Protein AF-A0A530AD63-F1 (afdb_monomer_lite)

Structure (mmCIF, N/CA/C/O backbone):
data_AF-A0A530AD63-F1
#
_entry.id   AF-A0A530AD63-F1
#
loop_
_atom_site.group_PDB
_atom_site.id
_atom_site.type_symbol
_atom_site.label_atom_id
_atom_site.label_alt_id
_atom_site.label_comp_id
_atom_site.label_asym_id
_atom_site.label_entity_id
_atom_site.label_seq_id
_atom_site.pdbx_PDB_ins_code
_atom_site.Cartn_x
_atom_site.Cartn_y
_atom_site.Cartn_z
_atom_site.occupancy
_atom_site.B_iso_or_equiv
_atom_site.auth_seq_id
_atom_site.auth_comp_id
_atom_site.auth_asym_id
_atom_site.auth_atom_id
_atom_site.pdbx_PDB_model_num
ATOM 1 N N . MET A 1 1 ? -6.307 -13.562 18.929 1.00 93.31 1 MET A N 1
ATOM 2 C CA . MET A 1 1 ? -5.341 -13.114 17.903 1.00 93.31 1 MET A CA 1
ATOM 3 C C . MET A 1 1 ? -5.462 -11.614 17.742 1.00 93.31 1 MET A C 1
ATOM 5 O O . MET A 1 1 ? -6.575 -11.106 17.748 1.00 93.31 1 MET A O 1
ATOM 9 N N . PHE A 1 2 ? -4.331 -10.930 17.606 1.00 95.38 2 PHE A N 1
ATOM 10 C CA . PHE A 1 2 ? -4.268 -9.544 17.155 1.00 95.38 2 PHE A CA 1
ATOM 11 C C . PHE A 1 2 ? -3.897 -9.542 15.671 1.00 95.38 2 PHE A C 1
ATOM 13 O O . PHE A 1 2 ? -2.988 -10.274 15.279 1.00 95.38 2 PHE A O 1
ATOM 20 N N . GLY A 1 3 ? -4.610 -8.775 14.852 1.00 93.31 3 GLY A N 1
ATOM 21 C CA . GLY A 1 3 ? -4.399 -8.730 13.409 1.00 93.31 3 GLY A CA 1
ATOM 22 C C . GLY A 1 3 ? -4.538 -7.324 12.844 1.00 93.31 3 GLY A C 1
ATOM 23 O O . GLY A 1 3 ? -5.188 -6.458 13.431 1.00 93.31 3 GLY A O 1
ATOM 24 N N . MET A 1 4 ? -3.928 -7.122 11.679 1.00 93.81 4 MET A N 1
ATOM 25 C CA . MET A 1 4 ? -3.936 -5.855 10.950 1.00 93.81 4 MET A CA 1
ATOM 26 C C . MET A 1 4 ? -4.492 -6.099 9.543 1.00 93.81 4 MET A C 1
ATOM 28 O O . MET A 1 4 ? -3.712 -6.217 8.600 1.00 93.81 4 MET A O 1
ATOM 32 N N . PRO A 1 5 ? -5.818 -6.282 9.382 1.00 90.38 5 PRO A N 1
ATOM 33 C CA . PRO A 1 5 ? -6.386 -6.481 8.058 1.00 90.38 5 PRO A CA 1
ATOM 34 C C . PRO A 1 5 ? -6.234 -5.191 7.248 1.00 90.38 5 PRO A C 1
ATOM 36 O O . PRO A 1 5 ? -6.655 -4.114 7.687 1.00 90.38 5 PRO A O 1
ATOM 39 N N . THR A 1 6 ? -5.607 -5.320 6.082 1.00 87.75 6 THR A N 1
ATOM 40 C CA . THR A 1 6 ? -5.311 -4.221 5.166 1.00 87.75 6 THR A CA 1
ATOM 41 C C . THR A 1 6 ? -6.065 -4.389 3.854 1.00 87.75 6 THR A C 1
ATOM 43 O O . THR A 1 6 ? -6.159 -5.480 3.294 1.00 87.75 6 THR A O 1
ATOM 46 N N . TYR A 1 7 ? -6.601 -3.281 3.357 1.00 86.38 7 TYR A N 1
ATOM 47 C CA . TYR A 1 7 ? -7.310 -3.197 2.088 1.00 86.38 7 TYR A CA 1
ATOM 48 C C . TYR A 1 7 ? -6.615 -2.118 1.268 1.00 86.38 7 TYR A C 1
ATOM 50 O O . TYR A 1 7 ? -6.747 -0.941 1.581 1.00 86.38 7 TYR A O 1
ATOM 58 N N . LEU A 1 8 ? -5.811 -2.488 0.272 1.00 85.69 8 LEU A N 1
ATOM 59 C CA . LEU A 1 8 ? -5.185 -1.531 -0.643 1.00 85.69 8 LEU A CA 1
ATOM 60 C C . LEU A 1 8 ? -5.311 -2.015 -2.073 1.00 85.69 8 LEU A C 1
ATOM 62 O O . LEU A 1 8 ? -4.766 -3.053 -2.435 1.00 85.69 8 LEU A O 1
ATOM 66 N N . ALA A 1 9 ? -6.039 -1.253 -2.878 1.00 89.00 9 ALA A N 1
ATOM 67 C CA . ALA A 1 9 ? -6.063 -1.434 -4.311 1.00 89.00 9 ALA A CA 1
ATOM 68 C C . ALA A 1 9 ? -4.715 -1.004 -4.904 1.00 89.00 9 ALA A C 1
ATOM 70 O O . ALA A 1 9 ? -4.161 0.037 -4.544 1.00 89.00 9 ALA A O 1
ATOM 71 N N . PHE A 1 10 ? -4.216 -1.798 -5.847 1.00 90.12 10 PHE A N 1
ATOM 72 C CA . PHE A 1 10 ? -3.003 -1.511 -6.600 1.00 90.12 10 PHE A CA 1
ATOM 73 C C . PHE A 1 10 ? -3.328 -1.362 -8.083 1.00 90.12 10 PHE A C 1
ATOM 75 O O . PHE A 1 10 ? -4.179 -2.060 -8.632 1.00 90.12 10 PHE A O 1
ATOM 82 N N . THR A 1 11 ? -2.602 -0.470 -8.744 1.00 91.38 11 THR A N 1
ATOM 83 C CA . THR A 1 11 ? -2.498 -0.438 -10.199 1.00 91.38 11 THR A CA 1
ATOM 84 C C . THR A 1 11 ? -1.330 -1.312 -10.627 1.00 91.38 11 THR A C 1
ATOM 86 O O . THR A 1 11 ? -0.286 -1.329 -9.979 1.00 91.38 11 THR A O 1
ATOM 89 N N . SER A 1 12 ? -1.512 -2.055 -11.715 1.00 92.75 12 SER A N 1
ATOM 90 C CA . SER A 1 12 ? -0.465 -2.867 -12.332 1.00 92.75 12 SER A CA 1
ATOM 91 C C . SER A 1 12 ? -0.351 -2.469 -13.792 1.00 92.75 12 SER A C 1
ATOM 93 O O . SER A 1 12 ? -1.265 -2.712 -14.580 1.00 92.75 12 SER A O 1
ATOM 95 N N . LYS A 1 13 ? 0.761 -1.834 -14.157 1.00 93.75 13 LYS A N 1
ATOM 96 C CA . LYS A 1 13 ? 1.044 -1.440 -15.535 1.00 93.75 13 LYS A CA 1
ATOM 97 C C . LYS A 1 13 ? 2.051 -2.403 -16.143 1.00 93.75 13 LYS A C 1
ATOM 99 O O . LYS A 1 13 ? 3.162 -2.541 -15.633 1.00 93.75 13 LYS A O 1
ATOM 104 N N . LEU A 1 14 ? 1.670 -3.040 -17.245 1.00 94.62 14 LEU A N 1
ATOM 105 C CA . LEU A 1 14 ? 2.576 -3.894 -18.006 1.00 94.62 14 LEU A CA 1
ATOM 106 C C . LEU A 1 14 ? 3.584 -3.034 -18.772 1.00 94.62 14 LEU A C 1
ATOM 108 O O . LEU A 1 14 ? 3.206 -2.058 -19.421 1.00 94.62 14 LEU A O 1
ATOM 112 N N . ILE A 1 15 ? 4.854 -3.417 -18.699 1.00 94.25 15 ILE A N 1
ATOM 113 C CA . ILE A 1 15 ? 5.959 -2.804 -19.435 1.00 94.25 15 ILE A CA 1
ATOM 114 C C . ILE A 1 15 ? 6.515 -3.849 -20.405 1.00 94.25 15 ILE A C 1
ATOM 116 O O . ILE A 1 15 ? 6.912 -4.922 -19.945 1.00 94.25 15 ILE A O 1
ATOM 120 N N . PRO A 1 16 ? 6.553 -3.586 -21.721 1.00 96.31 16 PRO A N 1
ATOM 121 C CA . PRO A 1 16 ? 7.143 -4.508 -22.688 1.00 96.31 16 PRO A CA 1
ATOM 122 C C . PRO A 1 16 ? 8.591 -4.855 -22.335 1.00 96.31 16 PRO A C 1
ATOM 124 O O . PRO A 1 16 ? 9.345 -3.990 -21.899 1.00 96.31 16 PRO A O 1
ATOM 127 N N . ARG A 1 17 ? 9.015 -6.107 -22.565 1.00 94.00 17 ARG A N 1
ATOM 128 C CA . ARG A 1 17 ? 10.379 -6.574 -22.241 1.00 94.00 17 ARG A CA 1
ATOM 129 C C . ARG A 1 17 ? 11.488 -5.693 -22.827 1.00 94.00 17 ARG A C 1
ATOM 131 O O . ARG A 1 17 ? 12.513 -5.524 -22.177 1.00 94.00 17 ARG A O 1
ATOM 138 N N . ALA A 1 18 ? 11.284 -5.147 -24.024 1.00 94.44 18 ALA A N 1
ATOM 139 C CA . ALA A 1 18 ? 12.254 -4.274 -24.686 1.00 94.44 18 ALA A CA 1
ATOM 140 C C . ALA A 1 18 ? 12.549 -2.983 -23.898 1.00 94.44 18 ALA A C 1
ATOM 142 O O . ALA A 1 18 ? 13.654 -2.459 -23.993 1.00 94.44 18 ALA A O 1
ATOM 143 N N . ASP A 1 19 ? 11.596 -2.526 -23.083 1.00 94.06 19 ASP A N 1
ATOM 144 C CA . ASP A 1 19 ? 11.681 -1.278 -22.317 1.00 94.06 19 ASP A CA 1
ATOM 145 C C . ASP A 1 19 ? 12.104 -1.516 -20.855 1.00 94.06 19 ASP A C 1
ATOM 147 O O . ASP A 1 19 ? 12.149 -0.588 -20.045 1.00 94.06 19 ASP A O 1
ATOM 151 N N . VAL A 1 20 ? 12.384 -2.770 -20.478 1.00 91.25 20 VAL A N 1
ATOM 152 C CA . VAL A 1 20 ? 12.766 -3.128 -19.110 1.00 91.25 20 VAL A CA 1
ATOM 153 C C . VAL A 1 20 ? 14.245 -2.797 -18.898 1.00 91.25 20 VAL A C 1
ATOM 155 O O . VAL A 1 20 ? 15.097 -3.379 -19.573 1.00 91.25 20 VAL A O 1
ATOM 158 N N . PRO A 1 21 ? 14.592 -1.920 -17.936 1.00 87.56 21 PRO A N 1
ATOM 159 C CA . PRO A 1 21 ? 15.983 -1.592 -17.659 1.00 87.56 21 PRO A CA 1
ATOM 160 C C . PRO A 1 21 ? 16.780 -2.827 -17.198 1.00 87.56 21 PRO A C 1
ATOM 162 O O . PRO A 1 21 ? 16.191 -3.803 -16.700 1.00 87.56 21 PRO A O 1
ATOM 165 N N . PRO A 1 22 ? 18.121 -2.801 -17.332 1.00 87.00 22 PRO A N 1
ATOM 166 C CA . PRO A 1 22 ? 18.995 -3.836 -16.791 1.00 87.00 22 PRO A CA 1
ATOM 167 C C . PRO A 1 22 ? 18.737 -4.087 -15.296 1.00 87.00 22 PRO A C 1
ATOM 169 O O . PRO A 1 22 ? 18.223 -3.203 -14.604 1.00 87.00 22 PRO A O 1
ATOM 172 N N . PRO A 1 23 ? 19.077 -5.281 -14.778 1.00 83.38 23 PRO A N 1
ATOM 173 C CA . PRO A 1 23 ? 18.956 -5.553 -13.353 1.00 83.38 23 PRO A CA 1
ATOM 174 C C . PRO A 1 23 ? 19.797 -4.546 -12.557 1.00 83.38 23 PRO A C 1
ATOM 176 O O . PRO A 1 23 ? 21.001 -4.439 -12.779 1.00 83.38 23 PRO A O 1
ATOM 179 N N . GLY A 1 24 ? 19.153 -3.809 -11.654 1.00 76.50 24 GLY A N 1
ATOM 180 C CA . GLY A 1 24 ? 19.817 -3.028 -10.610 1.00 76.50 24 GLY A CA 1
ATOM 181 C C . GLY A 1 24 ? 19.638 -3.689 -9.243 1.00 76.50 24 GLY A C 1
ATOM 182 O O . GLY A 1 24 ? 19.036 -4.757 -9.140 1.00 76.50 24 GLY A O 1
ATOM 183 N N . ASP A 1 25 ? 20.089 -3.021 -8.182 1.00 72.12 25 ASP A N 1
ATOM 184 C CA . ASP A 1 25 ? 19.948 -3.510 -6.797 1.00 72.12 25 ASP A CA 1
ATOM 185 C C . ASP A 1 25 ? 18.517 -3.386 -6.234 1.00 72.12 25 ASP A C 1
ATOM 187 O O . ASP A 1 25 ? 18.243 -3.755 -5.088 1.00 72.12 25 ASP A O 1
ATOM 191 N N . THR A 1 26 ? 17.572 -2.874 -7.025 1.00 65.44 26 THR A N 1
ATOM 192 C CA . THR A 1 26 ? 16.168 -2.746 -6.635 1.00 65.44 26 THR A CA 1
ATOM 193 C C . THR A 1 26 ? 15.491 -4.110 -6.580 1.00 65.44 26 THR A C 1
ATOM 195 O O . THR A 1 26 ? 15.210 -4.751 -7.594 1.00 65.44 26 THR A O 1
ATOM 198 N N . LYS A 1 27 ? 15.191 -4.553 -5.358 1.00 66.25 27 LYS A N 1
ATOM 199 C CA . LYS A 1 27 ? 14.358 -5.732 -5.122 1.00 66.25 27 LYS A CA 1
ATOM 200 C C . LYS A 1 27 ? 12.899 -5.426 -5.458 1.00 66.25 27 LYS A C 1
ATOM 202 O O . LYS A 1 27 ? 12.434 -4.304 -5.261 1.00 66.25 27 LYS A O 1
ATOM 207 N N . GLY A 1 28 ? 12.192 -6.445 -5.949 1.00 64.00 28 GLY A N 1
ATOM 208 C CA . GLY A 1 28 ? 10.749 -6.380 -6.159 1.00 64.00 28 GLY A CA 1
ATOM 209 C C . GLY A 1 28 ? 10.043 -5.970 -4.868 1.00 64.00 28 GLY A C 1
ATOM 210 O O . GLY A 1 28 ? 10.354 -6.475 -3.789 1.00 64.00 28 GLY A O 1
ATOM 211 N N . SER A 1 29 ? 9.131 -5.020 -4.994 1.00 71.62 29 SER A N 1
ATOM 212 C CA . SER A 1 29 ? 8.344 -4.445 -3.912 1.00 71.62 29 SER A CA 1
ATOM 213 C C . SER A 1 29 ? 6.894 -4.357 -4.380 1.00 71.62 29 SER A C 1
ATOM 215 O O . SER A 1 29 ? 6.594 -4.425 -5.578 1.00 71.62 29 SER A O 1
ATOM 217 N N . GLU A 1 30 ? 5.988 -4.168 -3.426 1.00 74.81 30 GLU A N 1
ATOM 218 C CA . GLU A 1 30 ? 4.595 -3.801 -3.691 1.00 74.81 30 GLU A CA 1
ATOM 219 C C . GLU A 1 30 ? 4.486 -2.433 -4.400 1.00 74.81 30 GLU A C 1
ATOM 221 O O . GLU A 1 30 ? 3.424 -2.043 -4.885 1.00 74.81 30 GLU A O 1
ATOM 226 N N . GLN A 1 31 ? 5.607 -1.712 -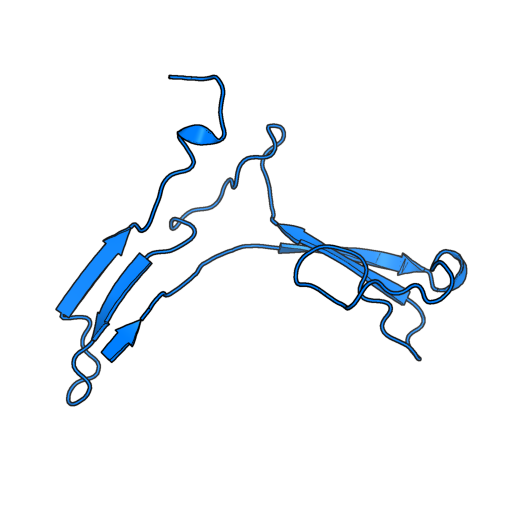4.494 1.00 79.94 31 GLN A N 1
ATOM 227 C CA . GLN A 1 31 ? 5.774 -0.465 -5.220 1.00 79.94 31 GLN A CA 1
ATOM 228 C C . GLN A 1 31 ? 7.009 -0.543 -6.124 1.00 79.94 31 GLN A C 1
ATOM 230 O O . GLN A 1 31 ? 8.117 -0.809 -5.660 1.00 79.94 31 GLN A O 1
ATOM 235 N N . GLY A 1 32 ? 6.832 -0.263 -7.413 1.00 85.75 32 GLY A N 1
ATOM 236 C CA . GLY A 1 32 ? 7.911 -0.213 -8.395 1.00 85.75 32 GLY A CA 1
ATOM 237 C C . GLY A 1 32 ? 7.895 -1.362 -9.402 1.00 85.75 32 GLY A C 1
ATOM 238 O O . GLY A 1 32 ? 6.880 -2.026 -9.617 1.00 85.75 32 GLY A O 1
ATOM 239 N N . LEU A 1 33 ? 9.025 -1.535 -10.089 1.00 88.81 33 LEU A N 1
ATOM 240 C CA . LEU A 1 33 ? 9.168 -2.452 -11.216 1.00 88.81 33 LEU A CA 1
ATOM 241 C C . LEU A 1 33 ? 9.466 -3.884 -10.749 1.00 88.81 33 LEU A C 1
ATOM 243 O O . LEU A 1 33 ? 10.562 -4.190 -10.286 1.00 88.81 33 LEU A O 1
ATOM 247 N N . ASN A 1 34 ? 8.522 -4.786 -10.984 1.00 90.69 34 ASN A N 1
ATOM 248 C CA . ASN A 1 34 ? 8.701 -6.228 -10.907 1.00 90.69 34 ASN A CA 1
ATOM 249 C C . ASN A 1 34 ? 9.085 -6.761 -12.292 1.00 90.69 34 ASN A C 1
ATOM 251 O O . ASN A 1 34 ? 8.267 -6.796 -13.212 1.00 90.69 34 ASN A O 1
ATOM 255 N N . ARG A 1 35 ? 10.357 -7.144 -12.461 1.00 89.19 35 ARG A N 1
ATOM 256 C CA . ARG A 1 35 ? 10.944 -7.464 -13.779 1.00 89.19 35 ARG A CA 1
ATOM 257 C C . ARG A 1 35 ? 10.399 -8.747 -14.418 1.00 89.19 35 ARG A C 1
ATOM 259 O O . ARG A 1 35 ? 10.526 -8.902 -15.629 1.00 89.19 35 ARG A O 1
ATOM 266 N N . ASN A 1 36 ? 9.800 -9.641 -13.621 1.00 88.44 36 ASN A N 1
ATOM 267 C CA . ASN A 1 36 ? 9.200 -10.908 -14.059 1.00 88.44 36 ASN A CA 1
ATOM 268 C C . ASN A 1 36 ? 10.077 -11.650 -15.081 1.00 88.44 36 ASN A C 1
ATOM 270 O O . ASN A 1 36 ? 9.684 -11.842 -16.231 1.00 88.44 36 ASN A O 1
ATOM 274 N N . GLU A 1 37 ? 11.311 -11.990 -14.698 1.00 89.31 37 GLU A N 1
ATOM 275 C CA . GLU A 1 37 ? 12.270 -12.625 -15.611 1.00 89.31 37 GLU A CA 1
ATOM 276 C C . GLU A 1 37 ? 11.699 -13.863 -16.312 1.00 89.31 37 GLU A C 1
ATOM 278 O O . GLU A 1 37 ? 11.011 -14.677 -15.704 1.00 89.31 37 GLU A O 1
ATOM 283 N N . GLY A 1 38 ? 11.968 -13.976 -17.615 1.00 89.62 38 GLY A N 1
ATOM 284 C CA . GLY A 1 38 ? 11.398 -15.010 -18.485 1.00 89.62 38 GLY A CA 1
ATOM 285 C C . GLY A 1 38 ? 10.046 -14.655 -19.121 1.00 89.62 38 GLY A C 1
ATOM 286 O O . GLY A 1 38 ? 9.688 -15.257 -20.129 1.00 89.62 38 GLY A O 1
ATOM 287 N N . ALA A 1 39 ? 9.316 -13.654 -18.615 1.00 93.50 39 ALA A N 1
ATOM 288 C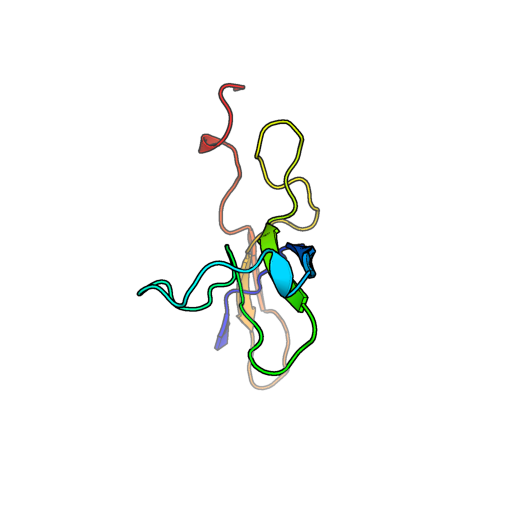 CA . ALA A 1 39 ? 8.074 -13.180 -19.234 1.00 93.50 39 ALA A CA 1
ATOM 289 C C . ALA A 1 39 ? 8.328 -12.110 -20.323 1.00 93.50 39 ALA A C 1
ATOM 291 O O . ALA A 1 39 ? 9.300 -11.347 -20.229 1.00 93.50 39 ALA A O 1
ATOM 292 N N . PRO A 1 40 ? 7.433 -11.958 -21.323 1.00 95.56 40 PRO A N 1
ATOM 293 C CA . PRO A 1 40 ? 7.554 -10.927 -22.363 1.00 95.56 40 PRO A CA 1
ATOM 294 C C . PRO A 1 40 ? 7.264 -9.497 -21.866 1.00 95.56 40 PRO A C 1
ATOM 296 O O . PRO A 1 40 ? 7.273 -8.549 -22.652 1.00 95.56 40 PRO A O 1
ATOM 299 N N . TYR A 1 41 ? 7.029 -9.321 -20.567 1.00 93.88 41 TYR A N 1
ATOM 300 C CA . TYR A 1 41 ? 6.768 -8.038 -19.930 1.00 93.88 41 TYR A CA 1
ATOM 301 C C . TYR A 1 41 ? 7.261 -8.029 -18.480 1.00 93.88 41 TYR A C 1
ATOM 303 O O . TYR A 1 41 ? 7.402 -9.075 -17.847 1.00 93.88 41 TYR A O 1
ATOM 311 N N . ALA A 1 42 ? 7.458 -6.827 -17.955 1.00 93.56 42 ALA A N 1
ATOM 312 C CA . ALA A 1 42 ? 7.544 -6.535 -16.532 1.00 93.56 42 ALA A CA 1
ATOM 313 C C . ALA A 1 42 ? 6.244 -5.872 -16.048 1.00 93.56 42 ALA A C 1
ATOM 315 O O . ALA A 1 42 ? 5.384 -5.499 -16.848 1.00 93.56 42 ALA A O 1
ATOM 316 N N . VAL A 1 43 ? 6.098 -5.711 -14.735 1.00 93.25 43 VAL A N 1
ATOM 317 C CA . VAL A 1 43 ? 4.949 -5.040 -14.119 1.00 93.25 43 VAL A CA 1
ATOM 318 C C . VAL A 1 43 ? 5.446 -3.926 -13.218 1.00 93.25 43 VAL A C 1
ATOM 320 O O . VAL A 1 43 ? 6.163 -4.186 -12.259 1.00 93.25 43 VAL A O 1
ATOM 323 N N . VAL A 1 44 ? 5.045 -2.689 -13.491 1.00 91.62 44 VAL A N 1
ATOM 324 C CA . VAL A 1 44 ? 5.173 -1.602 -12.516 1.00 91.62 44 VAL A CA 1
ATOM 325 C C . VAL A 1 44 ? 3.906 -1.587 -11.680 1.00 91.62 44 VAL A C 1
ATOM 327 O O . VAL A 1 44 ? 2.818 -1.364 -12.214 1.00 91.62 44 VAL A O 1
ATOM 330 N N . MET A 1 45 ? 4.053 -1.850 -10.385 1.00 91.38 45 MET A N 1
ATOM 331 C CA . MET A 1 45 ? 2.950 -1.857 -9.433 1.00 91.38 45 MET A CA 1
ATOM 332 C C . MET A 1 45 ? 3.027 -0.637 -8.517 1.00 91.38 45 MET A C 1
ATOM 334 O O . MET A 1 45 ? 4.113 -0.163 -8.183 1.00 91.38 45 MET A O 1
ATOM 338 N N . GLY A 1 46 ? 1.878 -0.111 -8.117 1.00 89.88 46 GLY A N 1
ATOM 339 C CA . GLY A 1 46 ? 1.799 0.973 -7.144 1.00 89.88 46 GLY A CA 1
ATOM 340 C C . GLY A 1 46 ? 0.385 1.129 -6.597 1.00 89.88 46 GLY A C 1
ATOM 341 O O . GLY A 1 46 ? -0.555 0.601 -7.196 1.00 89.88 46 GLY A O 1
ATOM 342 N N . PRO A 1 47 ? 0.208 1.823 -5.464 1.00 89.38 47 PRO A N 1
ATOM 343 C CA . PRO A 1 47 ? -1.110 2.021 -4.877 1.00 89.38 47 PRO A CA 1
ATOM 344 C C . PRO A 1 47 ? -2.048 2.749 -5.847 1.00 89.38 47 PRO A C 1
ATOM 346 O O . PRO A 1 47 ? -1.624 3.593 -6.638 1.00 89.38 47 PRO A O 1
ATOM 349 N N . PHE A 1 48 ? -3.338 2.430 -5.783 1.00 89.00 48 PHE A N 1
ATOM 350 C CA . PHE A 1 48 ? -4.376 3.179 -6.480 1.00 89.00 48 PHE A CA 1
ATOM 351 C C . PHE A 1 48 ? -4.668 4.470 -5.712 1.00 89.00 48 PHE A C 1
ATOM 353 O O . PHE A 1 48 ? -5.196 4.453 -4.597 1.00 89.00 48 PHE A O 1
ATOM 360 N N . LEU A 1 49 ? -4.273 5.594 -6.304 1.00 88.38 49 LEU A N 1
ATOM 361 C CA . LEU A 1 49 ? -4.327 6.914 -5.688 1.00 88.38 49 LEU A CA 1
ATOM 362 C C . LEU A 1 49 ? -5.240 7.844 -6.491 1.00 88.38 49 LEU A C 1
ATOM 364 O O . LEU A 1 49 ? -5.397 7.705 -7.705 1.00 88.38 49 LEU A O 1
ATOM 368 N N . SER A 1 50 ? -5.818 8.825 -5.804 1.00 87.50 50 SER A N 1
ATOM 369 C CA . SER A 1 50 ? -6.501 9.960 -6.431 1.00 87.50 50 SER A CA 1
ATOM 370 C C . SER A 1 50 ? -5.524 10.825 -7.240 1.00 87.50 50 SER A C 1
ATOM 372 O O . SER A 1 50 ? -4.309 10.714 -7.060 1.00 87.50 50 SER A O 1
ATOM 374 N N . PRO A 1 51 ? -6.023 11.774 -8.057 1.00 88.12 51 PRO A N 1
ATOM 375 C CA . PRO A 1 51 ? -5.173 12.775 -8.706 1.00 88.12 51 PRO A CA 1
ATOM 376 C C . PRO A 1 51 ? -4.299 13.593 -7.739 1.00 88.12 51 PRO A C 1
ATOM 378 O O . PRO A 1 51 ? -3.281 14.134 -8.155 1.00 88.12 51 PRO A O 1
ATOM 381 N N . LEU A 1 52 ? -4.672 13.668 -6.455 1.00 86.56 52 LEU A N 1
ATOM 382 C CA . LEU A 1 52 ? -3.903 14.339 -5.401 1.00 86.56 52 LEU A CA 1
ATOM 383 C C . LEU A 1 52 ? -2.854 13.428 -4.735 1.00 86.56 52 LEU A C 1
ATOM 385 O O . LEU A 1 52 ? -2.205 13.845 -3.783 1.00 86.56 52 LEU A O 1
ATOM 389 N N . GLY A 1 53 ? -2.693 12.180 -5.190 1.00 86.56 53 GLY A N 1
ATOM 390 C CA . GLY A 1 53 ? -1.725 11.232 -4.625 1.00 86.56 53 GLY A CA 1
ATOM 391 C C . GLY A 1 53 ? -2.168 10.578 -3.310 1.00 86.56 53 GLY A C 1
ATOM 392 O O . GLY A 1 53 ? -1.363 9.949 -2.631 1.00 86.56 53 GLY A O 1
ATOM 393 N N . ILE A 1 54 ? -3.447 10.698 -2.950 1.00 86.25 54 ILE A N 1
ATOM 394 C CA . ILE A 1 54 ? -4.008 10.173 -1.697 1.00 86.25 54 ILE A CA 1
ATOM 395 C C . ILE A 1 54 ? -4.828 8.909 -1.984 1.00 86.25 54 ILE A C 1
ATOM 397 O O . ILE A 1 54 ? -5.586 8.925 -2.964 1.00 86.25 54 ILE A O 1
ATOM 401 N N . PRO A 1 55 ? -4.744 7.846 -1.155 1.00 83.44 55 PRO A N 1
ATOM 402 C CA . PRO A 1 55 ? -5.585 6.660 -1.304 1.00 83.44 55 PRO A CA 1
ATOM 403 C C . PRO A 1 55 ? -7.076 7.017 -1.355 1.00 83.44 55 PRO A C 1
ATOM 405 O O . PRO A 1 55 ? -7.612 7.619 -0.428 1.00 83.44 55 PRO A O 1
ATOM 408 N N . CYS A 1 56 ? -7.754 6.641 -2.440 1.00 75.69 56 CYS A N 1
ATOM 409 C CA . CYS A 1 56 ? -9.150 7.003 -2.718 1.00 75.69 56 CYS A CA 1
ATOM 410 C C . CYS A 1 56 ? -10.098 5.798 -2.688 1.00 75.69 56 CYS A C 1
ATOM 412 O O . CYS A 1 56 ? -10.944 5.625 -3.562 1.00 75.69 56 CYS A O 1
ATOM 414 N N . GLN A 1 57 ? -9.945 4.950 -1.676 1.00 77.69 57 GLN A N 1
ATOM 415 C CA . GLN A 1 57 ? -10.670 3.688 -1.546 1.00 77.69 57 GLN A CA 1
ATOM 416 C C . GLN A 1 57 ? -11.428 3.608 -0.216 1.00 77.69 57 GLN A C 1
ATOM 418 O O . GLN A 1 57 ? -10.963 4.093 0.817 1.00 77.69 57 GLN A O 1
ATOM 423 N N . ALA A 1 58 ? -12.592 2.966 -0.258 1.00 78.31 58 ALA A N 1
ATOM 424 C CA . ALA A 1 58 ? -13.319 2.495 0.912 1.00 78.31 58 ALA A CA 1
ATOM 425 C C . ALA A 1 58 ? -13.354 0.958 0.860 1.00 78.31 58 ALA A C 1
ATOM 427 O O . ALA A 1 58 ? -13.591 0.421 -0.227 1.00 78.31 58 ALA A O 1
ATOM 428 N N . PRO A 1 59 ? -13.154 0.234 1.979 1.00 81.75 59 PRO A N 1
ATOM 429 C CA . PRO A 1 59 ? -12.914 0.688 3.362 1.00 81.75 59 P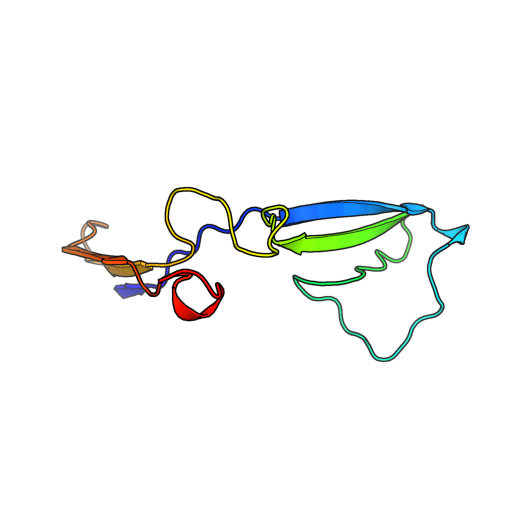RO A CA 1
ATOM 430 C C . PRO A 1 59 ? -11.528 1.346 3.576 1.00 81.75 59 PRO A C 1
ATOM 432 O O . PRO A 1 59 ? -10.714 1.353 2.654 1.00 81.75 59 PRO A O 1
ATOM 435 N N . PRO A 1 60 ? -11.238 1.936 4.758 1.00 82.19 60 PRO A N 1
ATOM 436 C CA . PRO A 1 60 ? -9.911 2.464 5.077 1.00 82.19 60 PRO A CA 1
ATOM 437 C C . PRO A 1 60 ? -8.801 1.429 4.875 1.00 82.19 60 PRO A C 1
ATOM 439 O O . PRO A 1 60 ? -9.016 0.226 5.015 1.00 82.19 60 PRO A O 1
ATOM 442 N N . TRP A 1 61 ? -7.593 1.931 4.604 1.00 84.94 61 TRP A N 1
ATOM 443 C CA . TRP A 1 61 ? -6.439 1.108 4.238 1.00 84.94 61 TRP A CA 1
ATOM 444 C C . TRP A 1 61 ? -6.099 0.031 5.274 1.00 84.94 61 TRP A C 1
ATOM 446 O O . TRP A 1 61 ? -5.705 -1.073 4.909 1.00 84.94 61 TRP A O 1
ATOM 456 N N . GLY A 1 62 ? -6.284 0.311 6.561 1.00 89.06 62 GLY A N 1
ATOM 457 C CA . GLY A 1 62 ? -5.971 -0.646 7.608 1.00 89.06 62 GLY A CA 1
ATOM 458 C C . GLY A 1 62 ? -6.894 -0.542 8.804 1.00 89.06 62 GLY A C 1
ATOM 459 O O . GLY A 1 62 ? -7.430 0.521 9.132 1.00 89.06 62 GLY A O 1
ATOM 460 N N . TYR A 1 63 ? -7.024 -1.668 9.492 1.00 92.81 63 TYR A N 1
ATOM 461 C CA . TYR A 1 63 ? -7.615 -1.741 10.817 1.00 92.81 63 TYR A CA 1
ATOM 462 C C . TYR A 1 63 ? -6.652 -2.401 11.794 1.00 92.81 63 TYR A C 1
ATOM 464 O O . TYR A 1 63 ? -5.725 -3.108 11.411 1.00 92.81 63 TYR A O 1
ATOM 472 N N . VAL A 1 64 ? -6.935 -2.209 13.073 1.00 95.12 64 VAL A N 1
ATOM 473 C CA . VAL A 1 64 ? -6.475 -3.069 14.156 1.00 95.12 64 VAL A CA 1
ATOM 474 C C . VAL A 1 64 ? -7.667 -3.904 14.603 1.00 95.12 64 VAL A C 1
ATOM 476 O O . VAL A 1 64 ? -8.718 -3.349 14.929 1.00 95.12 64 VAL A O 1
ATOM 479 N N . ALA A 1 65 ? -7.518 -5.229 14.598 1.00 96.44 65 ALA A N 1
ATOM 480 C CA . ALA A 1 65 ? -8.582 -6.162 14.947 1.00 96.44 65 ALA A CA 1
ATOM 481 C C . ALA A 1 65 ? -8.147 -7.166 16.025 1.00 96.44 65 ALA A C 1
ATOM 483 O O . ALA A 1 65 ? -7.032 -7.692 16.005 1.00 96.44 65 ALA A O 1
ATOM 484 N N . GLY A 1 66 ? -9.060 -7.448 16.953 1.00 97.38 66 GLY A N 1
ATOM 485 C CA . GLY A 1 66 ? -8.954 -8.518 17.939 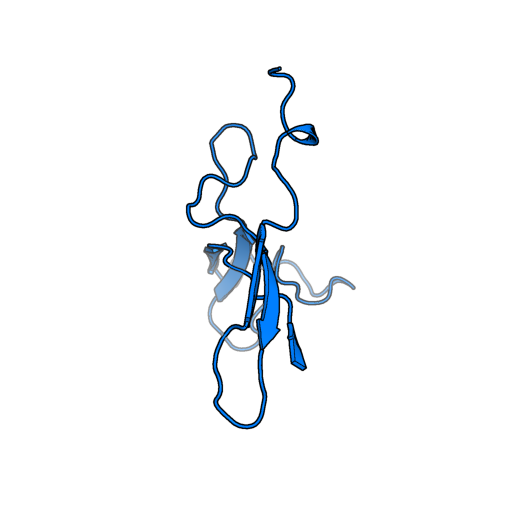1.00 97.38 66 GLY A CA 1
ATOM 486 C C . GLY A 1 66 ? -9.935 -9.637 17.604 1.00 97.38 66 GLY A C 1
ATOM 487 O O . GLY A 1 66 ? -11.135 -9.389 17.497 1.00 97.38 66 GLY A O 1
ATOM 488 N N . VAL A 1 67 ? -9.430 -10.861 17.447 1.00 97.25 67 VAL A N 1
ATOM 489 C CA . VAL A 1 67 ? -10.222 -12.041 17.064 1.00 97.25 67 VAL A CA 1
ATOM 490 C C . VAL A 1 67 ? -10.133 -13.116 18.143 1.00 97.25 67 VAL A C 1
ATOM 492 O O . VAL A 1 67 ? -9.030 -13.470 18.580 1.00 97.25 67 VAL A O 1
ATOM 495 N N . ASP A 1 68 ? -11.279 -13.654 18.556 1.00 97.50 68 ASP A N 1
ATOM 496 C CA . ASP A 1 68 ? -11.343 -14.866 19.373 1.00 97.50 68 ASP A CA 1
ATOM 497 C C . ASP A 1 68 ? -10.972 -16.079 18.512 1.00 97.50 68 ASP A C 1
ATOM 499 O O . ASP A 1 68 ? -11.633 -16.393 17.527 1.00 97.50 68 ASP A O 1
ATOM 503 N N . LEU A 1 69 ? -9.905 -16.780 18.893 1.00 96.44 69 LEU A N 1
ATOM 504 C CA . LEU A 1 69 ? -9.391 -17.920 18.136 1.00 96.44 69 LEU A CA 1
ATOM 505 C C . LEU A 1 69 ? -10.238 -19.189 18.271 1.00 96.44 69 LEU A C 1
ATOM 507 O O . LEU A 1 69 ? -10.097 -20.081 17.442 1.00 96.44 69 LEU A O 1
ATOM 511 N N . LYS A 1 70 ? -11.096 -19.297 19.292 1.00 97.81 70 LYS A N 1
ATOM 512 C CA . LYS A 1 70 ? -11.973 -20.467 19.452 1.00 97.81 70 LYS A CA 1
ATOM 513 C C . LYS A 1 70 ? -13.176 -20.401 18.520 1.00 97.81 70 LYS A C 1
ATOM 515 O O . LYS A 1 70 ? -13.614 -21.429 18.020 1.00 97.81 70 LYS A O 1
ATOM 520 N N . THR A 1 71 ? -13.718 -19.200 18.326 1.00 97.44 71 THR A N 1
ATOM 521 C CA . THR A 1 71 ? -14.960 -18.976 17.573 1.00 97.44 71 THR A CA 1
ATOM 522 C C . THR A 1 71 ? -14.729 -18.352 16.199 1.00 97.44 71 THR A C 1
ATOM 524 O O . THR A 1 71 ? -15.590 -18.461 15.334 1.00 97.44 71 THR A O 1
ATOM 527 N N . GLY A 1 72 ? -13.587 -17.693 15.987 1.00 95.19 72 GLY A N 1
ATOM 528 C CA . GLY A 1 72 ? -13.309 -16.892 14.793 1.00 95.19 72 GLY A CA 1
ATOM 529 C C . GLY A 1 72 ? -13.974 -15.511 14.804 1.00 95.19 72 GLY A C 1
ATOM 530 O O . GLY A 1 72 ? -13.821 -14.755 13.847 1.00 95.19 72 GLY A O 1
ATOM 531 N N . ASN A 1 73 ? -14.693 -15.153 15.872 1.00 97.50 73 ASN A N 1
ATOM 532 C CA . ASN A 1 73 ? -15.421 -13.891 15.945 1.00 97.50 73 ASN A CA 1
ATOM 533 C C . ASN A 1 73 ? -14.478 -12.698 16.154 1.00 97.50 73 ASN A C 1
ATOM 535 O O . ASN A 1 73 ? -13.574 -12.729 16.996 1.00 97.50 73 ASN A O 1
ATOM 539 N N . ILE A 1 74 ? -14.734 -11.611 15.422 1.00 96.62 74 ILE A N 1
ATOM 540 C CA . ILE A 1 74 ? -14.061 -10.323 15.614 1.00 96.62 74 ILE A CA 1
ATOM 541 C C . ILE A 1 74 ? -14.671 -9.655 16.851 1.00 96.62 74 ILE A C 1
ATOM 543 O O . ILE A 1 74 ? -15.793 -9.161 16.809 1.00 96.62 74 ILE A O 1
ATOM 547 N N . ALA A 1 75 ? -13.931 -9.648 17.958 1.00 96.38 75 ALA A N 1
ATOM 548 C CA . ALA A 1 75 ? -14.356 -9.037 19.218 1.00 96.38 75 ALA A CA 1
ATOM 549 C C . ALA A 1 75 ? -14.097 -7.521 19.253 1.00 96.38 75 ALA A C 1
ATOM 551 O O . ALA A 1 75 ? -14.726 -6.798 20.021 1.00 96.38 75 ALA A O 1
ATOM 552 N N . TYR A 1 76 ? -13.158 -7.039 18.436 1.00 96.06 76 TYR A N 1
ATOM 553 C CA . TYR A 1 76 ? -12.805 -5.627 18.332 1.00 96.06 76 TYR A CA 1
ATOM 554 C C . TYR A 1 76 ? -12.283 -5.307 16.934 1.00 96.06 76 TYR A C 1
ATOM 556 O O . TYR A 1 76 ? -11.499 -6.078 16.378 1.00 96.06 76 TYR A O 1
ATOM 564 N N . GLN A 1 77 ? -12.664 -4.153 16.388 1.00 94.75 77 GLN A N 1
ATOM 565 C CA . GLN A 1 77 ? -12.090 -3.622 15.158 1.00 94.75 77 GLN A CA 1
ATOM 566 C C . GLN A 1 77 ? -12.092 -2.094 15.184 1.00 94.75 77 GLN A C 1
ATOM 568 O O . GLN A 1 77 ? -13.115 -1.468 15.452 1.00 94.75 77 GLN A O 1
ATOM 573 N N . HIS A 1 78 ? -10.946 -1.494 14.878 1.00 93.06 78 H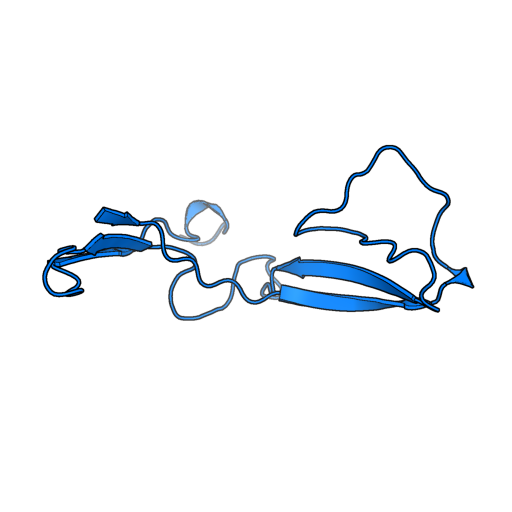IS A N 1
ATOM 574 C CA . HIS A 1 78 ? -10.783 -0.047 14.836 1.00 93.06 78 HIS A CA 1
ATOM 575 C C . HIS A 1 78 ? -9.972 0.374 13.619 1.00 93.06 78 HIS A C 1
ATOM 577 O O . HIS A 1 78 ? -8.994 -0.285 13.269 1.00 93.06 78 HIS A O 1
ATOM 583 N N . ARG A 1 79 ? -10.380 1.467 12.964 1.00 91.06 79 ARG A N 1
ATOM 584 C CA . ARG A 1 79 ? -9.649 2.027 11.823 1.00 91.06 79 ARG A CA 1
ATOM 585 C C . ARG A 1 79 ? -8.257 2.458 12.279 1.00 91.06 79 ARG A C 1
ATOM 587 O O . ARG A 1 79 ? -8.140 3.277 13.181 1.00 91.06 79 ARG A O 1
ATOM 594 N N . ASN A 1 80 ? -7.216 1.950 11.630 1.00 88.75 80 ASN A N 1
ATOM 595 C CA . ASN A 1 80 ? -5.839 2.271 11.976 1.00 88.75 80 ASN A CA 1
ATOM 596 C C . ASN A 1 80 ? -5.278 3.322 11.011 1.00 88.75 80 ASN A C 1
ATOM 598 O O . ASN A 1 80 ? -4.772 2.980 9.945 1.00 88.75 80 ASN A O 1
ATOM 602 N N . GLY A 1 81 ? -5.394 4.596 11.392 1.00 81.56 81 GLY A N 1
ATOM 603 C CA . GLY A 1 81 ? -4.880 5.737 10.628 1.00 81.56 81 GLY A CA 1
ATOM 604 C C . GLY A 1 81 ? -5.916 6.453 9.751 1.00 81.56 81 GLY A C 1
ATOM 605 O O . GLY A 1 81 ? -7.052 6.004 9.566 1.00 81.56 81 GLY A O 1
ATOM 606 N N . THR A 1 82 ? -5.516 7.613 9.233 1.00 79.75 82 THR A N 1
ATOM 607 C CA . THR A 1 82 ? -6.273 8.448 8.290 1.00 79.75 82 THR A CA 1
ATOM 608 C C . THR A 1 82 ? -5.314 9.018 7.245 1.00 79.75 82 THR A C 1
ATOM 610 O O . THR A 1 82 ? -4.100 8.967 7.414 1.00 79.75 82 THR A O 1
ATOM 613 N N . VAL A 1 83 ? -5.858 9.577 6.166 1.00 80.56 83 VAL A N 1
ATOM 614 C CA . VAL A 1 83 ? -5.072 10.315 5.162 1.00 80.56 83 VAL A CA 1
ATOM 615 C C . VAL A 1 83 ? -4.911 11.798 5.516 1.00 80.56 83 VAL A C 1
ATOM 617 O O . VAL A 1 83 ? -4.498 12.574 4.665 1.00 80.56 83 VAL A O 1
ATOM 620 N N . TYR A 1 84 ? -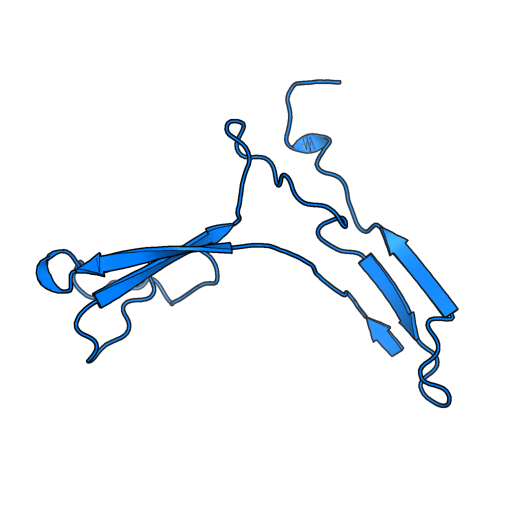5.264 12.203 6.742 1.00 80.94 84 TYR A N 1
ATOM 621 C CA . TYR A 1 84 ? -5.324 13.609 7.159 1.00 80.94 84 TYR A CA 1
ATOM 622 C C . TYR A 1 84 ? -3.984 14.327 6.937 1.00 80.94 84 TYR A C 1
ATOM 624 O O . TYR A 1 84 ? -3.939 15.351 6.267 1.00 80.94 84 TYR A O 1
ATOM 632 N N . ASP A 1 85 ? -2.879 13.706 7.358 1.00 82.38 85 ASP A N 1
ATOM 633 C CA . ASP A 1 85 ? -1.529 14.272 7.217 1.00 82.38 85 ASP A CA 1
ATOM 634 C C . ASP A 1 85 ? -0.959 14.174 5.786 1.00 82.38 85 ASP A C 1
ATOM 636 O O . ASP A 1 85 ? 0.161 14.609 5.525 1.00 82.38 85 ASP A O 1
ATOM 640 N N . MET A 1 86 ? -1.703 13.582 4.844 1.00 78.25 86 MET A N 1
ATOM 641 C CA . MET A 1 86 ? -1.297 13.445 3.439 1.00 78.25 86 MET A CA 1
ATOM 642 C C . MET A 1 86 ? -1.871 14.550 2.545 1.00 78.25 86 MET A C 1
ATOM 644 O O . MET A 1 86 ? -1.631 14.538 1.337 1.00 78.25 86 MET A O 1
ATOM 648 N N . THR A 1 87 ? -2.656 15.480 3.096 1.00 72.25 87 THR A N 1
ATOM 649 C CA . THR A 1 87 ? -3.323 16.532 2.322 1.00 72.25 87 THR A CA 1
ATOM 650 C C . THR A 1 87 ? -3.084 17.903 2.960 1.00 72.25 87 THR A C 1
ATOM 652 O O . THR A 1 87 ? -3.057 18.002 4.182 1.00 72.25 87 THR A O 1
ATOM 655 N N . PRO A 1 88 ? -2.942 18.980 2.167 1.00 71.62 88 PRO A N 1
ATOM 656 C CA . PRO A 1 88 ? -2.862 20.342 2.696 1.00 71.62 88 PRO A CA 1
ATOM 657 C C . PRO A 1 88 ? -4.235 20.906 3.108 1.00 71.62 88 PRO A C 1
ATOM 659 O O . PRO A 1 88 ? -4.315 22.059 3.530 1.00 71.62 88 PRO A O 1
ATOM 662 N N . LEU A 1 89 ? -5.316 20.142 2.915 1.00 69.88 89 LEU A N 1
ATOM 663 C CA . LEU A 1 89 ? -6.672 20.535 3.279 1.00 69.88 89 LEU A CA 1
ATOM 664 C C . LEU A 1 89 ? -6.930 20.191 4.758 1.00 69.88 89 LEU A C 1
ATOM 666 O O . LEU A 1 89 ? -6.444 19.154 5.214 1.00 69.88 89 LEU A O 1
ATOM 670 N N . PRO A 1 90 ? -7.651 21.059 5.492 1.00 62.56 90 PRO A N 1
ATOM 671 C CA . PRO A 1 90 ? -7.967 20.858 6.905 1.00 62.56 90 PRO A CA 1
ATOM 672 C C . PRO A 1 90 ? -8.942 19.702 7.154 1.00 62.56 90 PRO A C 1
ATOM 674 O O . PRO A 1 90 ? -9.619 19.243 6.203 1.00 62.56 90 PRO A O 1
#

Radius of gyration: 18.07 Å; chains: 1; bounding box: 35×41×44 Å

Sequence (90 aa):
MFGMPTYLAFTSKLIPRADVPPPGDTKGSEQGLNRNEGAPYAVVMGPFLSPLGIPCQAPPWGYVAGVDLKTGNIAYQHRNGTVYDMTPLP

pLDDT: mean 87.41, std 8.55, range [62.56, 97.81]

Foldseek 3Di:
DKDKDFDWDKDKDKAALVPDDDDDPDDDDQAAWANPPPDRTIIGMDTDADPLRHRPDPPAGIWIWDADPVPRDTPDIDRDDDCVVVDPDD

Secondary structure (DSSP, 8-state):
-EE--B---EEEEEEEGGGPPPP-S----SSEEE--TTSSEEEEEEE-B-TTSSB--SS-SBEEEEE-TTT--EEEEEE---SGGG-S--